Protein AF-A0A4Q3CB85-F1 (afdb_monomer)

pLDDT: mean 86.56, std 12.57, range [46.19, 97.06]

Radius of gyration: 19.12 Å; Cα contacts (8 Å, |Δi|>4): 251; chains: 1; bounding box: 53×29×47 Å

Sequence (117 aa):
VPSQPVKPTLIKVKDPYSAFSVLLEKYNEAVNQTQKQTGIEPMSFVHPSAKIGKDVYIAAFAYIAENVEIGDGAKIHSQCYIGQDSKLGTNCLIYAGVKVYHNTQIGNNVIIRHKLF

Nearest PDB structures (foldseek):
  4ihh-assembly2_E  TM=8.834E-01  e=3.898E-06  Escherichia coli K-12
  4ihf-assembly1_D  TM=8.692E-01  e=9.019E-06  Escherichia coli K-12
  3eh0-assembly1_C  TM=9.382E-01  e=4.081E-05  Escherichia coli K-12
  3t57-assembly1_A  TM=9.438E-01  e=1.056E-04  Arabidopsis thaliana
  3r0s-assembly1_A  TM=9.865E-01  e=1.383E-03  Campylobacter jejuni subsp. jejuni NCTC 11168 = ATCC 700819

Secondary structure (DSSP, 8-state):
--SS---------S-HHHHHHHHHHHHHHHHHHTT---EE-TT-EE-TT-EE-TT-EE-TT-EE-TT-EE-TT-EE-TT-EE-TT-EE-TT-EE-TT-EEPTT-EE-TT-EE-----

Structure (mmCIF, N/CA/C/O backbone):
data_AF-A0A4Q3CB85-F1
#
_entry.id   AF-A0A4Q3CB85-F1
#
loop_
_atom_site.group_PDB
_atom_site.id
_atom_site.type_symbol
_atom_site.label_atom_id
_atom_site.label_alt_id
_atom_site.label_comp_id
_atom_site.label_asym_id
_atom_site.label_entity_id
_atom_site.label_seq_id
_atom_site.pdbx_PDB_ins_code
_atom_site.Cartn_x
_atom_site.Cartn_y
_atom_site.Cartn_z
_atom_site.occupancy
_atom_site.B_iso_or_equiv
_atom_site.auth_seq_id
_atom_site.auth_comp_id
_atom_site.auth_asym_id
_atom_site.auth_atom_id
_atom_site.pdbx_PDB_model_num
ATOM 1 N N . VAL A 1 1 ? 25.811 11.718 -30.566 1.00 48.56 1 VAL A N 1
ATOM 2 C CA . VAL A 1 1 ? 26.711 10.597 -30.934 1.00 48.56 1 VAL A CA 1
ATOM 3 C C . VAL A 1 1 ? 27.999 10.777 -30.139 1.00 48.56 1 VAL A C 1
ATOM 5 O O . VAL A 1 1 ? 28.469 11.910 -30.119 1.00 48.56 1 VAL A O 1
ATOM 8 N N . PRO A 1 2 ? 28.507 9.772 -29.402 1.00 46.19 2 PRO A N 1
ATOM 9 C CA . PRO A 1 2 ? 29.668 9.959 -28.530 1.00 46.19 2 PRO A CA 1
ATOM 10 C C . PRO A 1 2 ? 30.929 10.254 -29.350 1.00 46.19 2 PRO A C 1
ATOM 12 O O . PRO A 1 2 ? 31.156 9.626 -30.380 1.00 46.19 2 PRO A O 1
ATOM 15 N N . SER A 1 3 ? 31.737 11.205 -28.888 1.00 63.12 3 SER A N 1
ATOM 16 C CA . SER A 1 3 ? 32.923 11.734 -29.576 1.00 63.12 3 SER A CA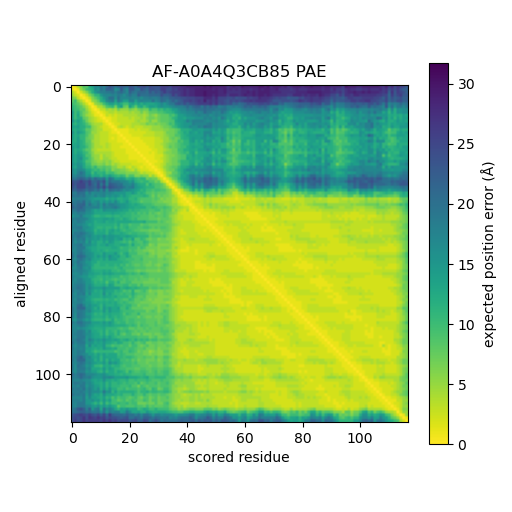 1
ATOM 17 C C . SER A 1 3 ? 34.250 11.072 -29.163 1.00 63.12 3 SER A C 1
ATOM 19 O O . SER A 1 3 ? 35.303 11.495 -29.632 1.00 63.12 3 SER A O 1
ATOM 21 N N . GLN A 1 4 ? 34.232 10.037 -28.312 1.00 73.25 4 GLN A N 1
ATOM 22 C CA . GLN A 1 4 ? 35.430 9.303 -27.875 1.00 73.25 4 GLN A CA 1
ATOM 23 C C . GLN A 1 4 ? 35.178 7.785 -27.760 1.00 73.25 4 GLN A C 1
ATOM 25 O O . GLN A 1 4 ? 34.049 7.378 -27.464 1.00 73.25 4 GLN A O 1
ATOM 30 N N . PRO A 1 5 ? 36.211 6.938 -27.962 1.00 62.56 5 PRO A N 1
ATOM 31 C CA . PRO A 1 5 ? 36.100 5.488 -27.839 1.00 62.56 5 PRO A CA 1
ATOM 32 C C . PRO A 1 5 ? 35.964 5.072 -26.369 1.00 62.56 5 PRO A C 1
ATOM 34 O O . PRO A 1 5 ? 36.913 5.108 -25.590 1.00 62.56 5 PRO A O 1
ATOM 37 N N . VAL A 1 6 ? 34.763 4.645 -25.994 1.00 71.94 6 VAL A N 1
ATOM 38 C CA . VAL A 1 6 ? 34.496 3.937 -24.735 1.00 71.94 6 VAL A CA 1
ATOM 39 C C . VAL A 1 6 ? 34.805 2.449 -24.907 1.00 71.94 6 VAL A C 1
ATOM 41 O O . VAL A 1 6 ? 34.604 1.899 -25.987 1.00 71.94 6 VAL A O 1
ATOM 44 N N . LYS A 1 7 ? 35.281 1.782 -23.847 1.00 78.06 7 LYS A N 1
ATOM 45 C CA . LYS A 1 7 ? 35.458 0.320 -23.785 1.00 78.06 7 LYS A CA 1
ATOM 46 C C . LYS A 1 7 ? 34.214 -0.291 -23.117 1.00 78.06 7 LYS A C 1
ATOM 48 O O . LYS A 1 7 ? 34.183 -0.358 -21.890 1.00 78.06 7 LYS A O 1
ATOM 53 N N . PRO A 1 8 ? 33.153 -0.654 -23.864 1.00 76.00 8 PRO A N 1
ATOM 54 C CA . PRO A 1 8 ? 31.909 -1.116 -23.261 1.00 76.00 8 PRO A CA 1
ATOM 55 C C . PRO A 1 8 ? 32.024 -2.558 -22.760 1.00 76.00 8 PRO A C 1
ATOM 57 O O . PRO A 1 8 ? 32.646 -3.410 -23.396 1.00 76.00 8 PRO A O 1
ATOM 60 N N . THR A 1 9 ? 31.345 -2.850 -21.654 1.00 81.88 9 THR A N 1
ATOM 61 C CA . THR A 1 9 ? 31.029 -4.224 -21.251 1.00 81.88 9 THR A CA 1
ATOM 62 C C . THR A 1 9 ? 29.846 -4.701 -22.091 1.00 81.88 9 THR A C 1
ATOM 64 O O . THR A 1 9 ? 28.732 -4.207 -21.932 1.00 81.88 9 THR A O 1
ATOM 67 N N . LEU A 1 10 ? 30.083 -5.632 -23.019 1.00 80.88 10 LEU A N 1
ATOM 68 C CA . LEU A 1 10 ? 29.045 -6.157 -23.907 1.00 80.88 10 LEU A CA 1
ATOM 69 C C . LEU A 1 10 ? 28.325 -7.342 -23.253 1.00 80.88 10 LEU A C 1
ATOM 71 O O . LEU A 1 10 ? 28.941 -8.370 -22.978 1.00 80.88 10 LEU A O 1
ATOM 75 N N . ILE A 1 11 ? 27.010 -7.225 -23.066 1.00 81.88 11 ILE A N 1
ATOM 76 C CA . ILE A 1 11 ? 26.159 -8.324 -22.598 1.00 81.88 11 ILE A CA 1
ATOM 77 C C . ILE A 1 11 ? 25.394 -8.874 -23.805 1.00 81.88 11 ILE A C 1
ATOM 79 O O . ILE A 1 11 ? 24.504 -8.216 -24.340 1.00 81.88 11 ILE A O 1
ATOM 83 N N . LYS A 1 12 ? 25.758 -10.077 -24.268 1.00 85.25 12 LYS A N 1
ATOM 84 C CA . LYS A 1 12 ? 25.108 -10.724 -25.417 1.00 85.25 12 LYS A CA 1
ATOM 85 C C . LYS A 1 12 ? 23.891 -11.521 -24.953 1.00 85.25 12 LYS A C 1
ATOM 87 O O . LYS A 1 12 ? 24.024 -12.487 -24.209 1.00 85.25 12 LYS A O 1
ATOM 92 N N . VAL A 1 13 ? 22.718 -11.138 -25.441 1.00 89.62 13 VAL A N 1
ATOM 93 C CA . VAL A 1 13 ? 21.427 -11.761 -25.120 1.00 89.62 13 VAL A CA 1
ATOM 94 C C . VAL A 1 13 ? 20.631 -12.026 -26.392 1.00 89.62 13 VAL A C 1
ATOM 96 O O . VAL A 1 13 ? 20.920 -11.451 -27.440 1.00 89.62 13 VAL A O 1
ATOM 99 N N . LYS A 1 14 ? 19.639 -12.918 -26.306 1.00 86.38 14 LYS A N 1
ATOM 100 C CA . LYS A 1 14 ? 18.762 -1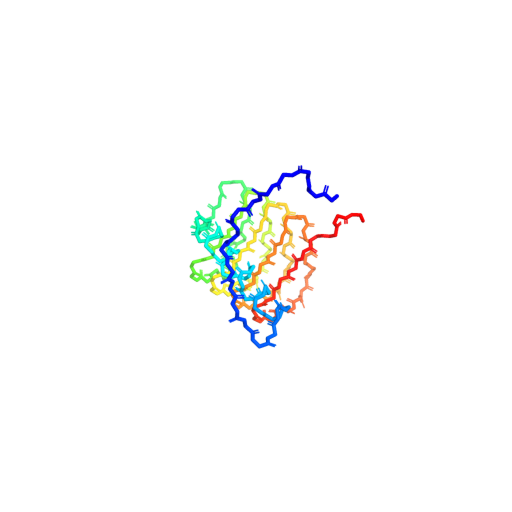3.247 -27.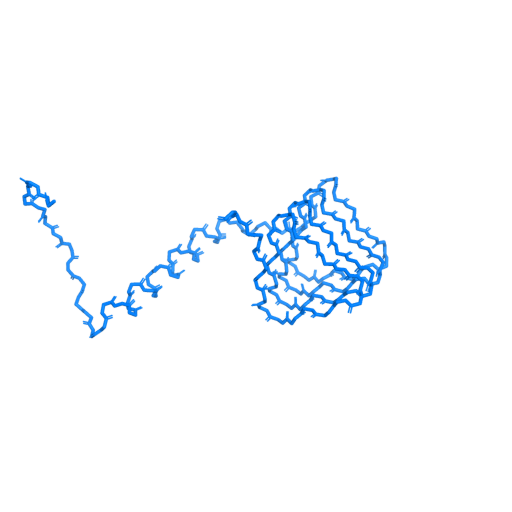440 1.00 86.38 14 LYS A CA 1
ATOM 101 C C . LYS A 1 14 ? 17.777 -12.119 -27.768 1.00 86.38 14 LYS A C 1
ATOM 103 O O . LYS A 1 14 ? 17.510 -11.895 -28.939 1.00 86.38 14 LYS A O 1
ATOM 108 N N . ASP A 1 15 ? 17.285 -11.412 -26.750 1.00 91.69 15 ASP A N 1
ATOM 109 C CA . ASP A 1 15 ? 16.396 -10.255 -26.885 1.00 91.69 15 ASP A CA 1
ATOM 110 C C . ASP A 1 15 ? 16.881 -9.103 -25.978 1.00 91.69 15 ASP A C 1
ATOM 112 O O . ASP A 1 15 ? 16.791 -9.211 -24.748 1.00 91.69 15 ASP A O 1
ATOM 116 N N . PRO A 1 16 ? 17.413 -8.012 -26.558 1.00 87.81 16 PRO A N 1
ATOM 117 C CA . PRO A 1 16 ? 17.902 -6.859 -25.808 1.00 87.81 16 PRO A CA 1
ATOM 118 C C . PRO A 1 16 ? 16.832 -6.139 -24.981 1.00 87.81 16 PRO A C 1
ATOM 120 O O . PRO A 1 16 ? 17.149 -5.663 -23.893 1.00 87.81 16 PRO A O 1
ATOM 123 N N . TYR A 1 17 ? 15.584 -6.058 -25.457 1.00 86.81 17 TYR A N 1
ATOM 124 C CA . TYR A 1 17 ? 14.526 -5.316 -24.761 1.00 86.81 17 TYR A CA 1
ATOM 125 C C . TYR A 1 17 ? 14.079 -6.045 -23.501 1.00 86.81 17 TYR A C 1
ATOM 127 O O . TYR A 1 17 ? 14.057 -5.452 -22.425 1.00 86.81 17 TYR A O 1
ATOM 135 N N . SER A 1 18 ? 13.805 -7.346 -23.611 1.00 88.25 18 SER A N 1
ATOM 136 C CA . SER A 1 18 ? 13.463 -8.171 -22.449 1.00 88.25 18 SER A CA 1
ATOM 137 C C . SER A 1 18 ? 14.588 -8.181 -21.414 1.00 88.25 18 SER A C 1
ATOM 139 O O . SER A 1 18 ? 14.336 -8.021 -20.221 1.00 88.25 18 SER A O 1
ATOM 141 N N . ALA A 1 19 ? 15.844 -8.308 -21.857 1.00 86.62 19 ALA A N 1
ATOM 142 C CA . ALA A 1 19 ? 16.991 -8.257 -20.953 1.00 86.62 19 ALA A CA 1
ATOM 143 C C . ALA A 1 19 ? 17.120 -6.898 -20.252 1.00 86.62 19 ALA A C 1
ATOM 145 O O . ALA A 1 19 ? 17.438 -6.852 -19.064 1.00 86.62 19 ALA A O 1
ATOM 146 N N . PHE A 1 20 ? 16.845 -5.802 -20.963 1.00 88.38 20 PHE A N 1
ATOM 147 C CA . PHE A 1 20 ? 16.829 -4.465 -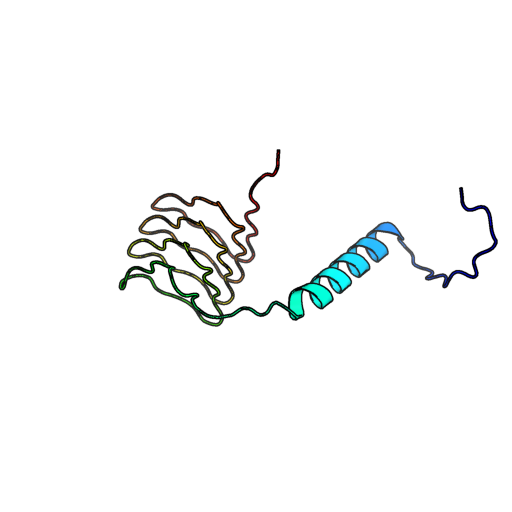20.381 1.00 88.38 20 PHE A CA 1
ATOM 148 C C . PHE A 1 20 ? 15.698 -4.291 -19.360 1.00 88.38 20 PHE A C 1
ATOM 150 O O . PHE A 1 20 ? 15.957 -3.779 -18.275 1.00 88.38 20 PHE A O 1
ATOM 157 N N . SER A 1 21 ? 14.481 -4.769 -19.646 1.00 88.00 21 SER A N 1
ATOM 158 C CA . SER A 1 21 ? 13.365 -4.730 -18.688 1.00 88.00 21 SER A CA 1
ATOM 159 C C . SER A 1 21 ? 13.680 -5.509 -17.413 1.00 88.00 21 SER A C 1
ATOM 161 O O . SER A 1 21 ? 13.502 -4.975 -16.323 1.00 88.00 21 SER A O 1
ATOM 163 N N . VAL A 1 22 ? 14.240 -6.718 -17.532 1.00 86.25 22 VAL A N 1
ATOM 164 C CA . VAL A 1 22 ? 14.661 -7.520 -16.369 1.00 86.25 22 VAL A CA 1
ATOM 165 C C . VAL A 1 22 ? 15.765 -6.815 -15.579 1.00 86.25 22 VAL A C 1
ATOM 167 O O . VAL A 1 22 ? 15.760 -6.830 -14.349 1.00 86.25 22 VAL A O 1
ATOM 170 N N . LEU A 1 23 ? 16.724 -6.187 -16.265 1.00 87.62 23 LEU A N 1
ATOM 171 C CA . LEU A 1 23 ? 17.777 -5.413 -15.610 1.00 87.62 23 LEU A CA 1
ATOM 172 C C . LEU A 1 23 ? 17.187 -4.227 -14.837 1.00 87.62 23 LEU A C 1
ATOM 174 O O . LEU A 1 23 ? 17.579 -3.981 -13.699 1.00 87.62 23 LEU A O 1
ATOM 178 N N . LEU A 1 24 ? 16.241 -3.511 -15.445 1.00 84.88 24 LEU A N 1
ATOM 179 C CA . LEU A 1 24 ? 15.583 -2.358 -14.842 1.00 84.88 24 LEU A CA 1
ATOM 180 C C . LEU A 1 24 ? 14.707 -2.767 -13.653 1.00 84.88 24 LEU A C 1
ATOM 182 O O . LEU A 1 24 ? 14.725 -2.089 -12.631 1.00 84.88 24 LEU A O 1
ATOM 186 N N . GLU A 1 25 ? 13.989 -3.887 -13.748 1.00 84.00 25 GLU A N 1
ATOM 187 C CA . GLU A 1 25 ? 13.249 -4.477 -12.627 1.00 84.00 25 GLU A CA 1
ATOM 188 C C . GLU A 1 25 ? 14.188 -4.821 -11.473 1.00 84.00 25 GLU A C 1
ATOM 190 O O . GLU A 1 25 ? 13.967 -4.356 -10.359 1.00 84.00 25 GLU A O 1
ATOM 195 N N . LYS A 1 26 ? 15.293 -5.528 -11.739 1.00 83.31 26 LYS A N 1
ATOM 196 C CA . LYS A 1 26 ? 16.295 -5.863 -10.714 1.00 83.31 26 LYS A CA 1
ATOM 197 C C . LYS A 1 26 ? 16.949 -4.633 -10.096 1.00 83.31 26 LYS A C 1
ATOM 199 O O . LYS A 1 26 ? 17.211 -4.610 -8.896 1.00 83.31 26 LYS A O 1
ATOM 204 N N . TYR A 1 27 ? 17.213 -3.608 -10.901 1.00 84.06 27 TYR A N 1
ATOM 205 C CA . TYR A 1 27 ? 17.716 -2.332 -10.409 1.00 84.06 27 TYR A CA 1
ATOM 206 C C . TYR A 1 27 ? 16.690 -1.656 -9.494 1.00 84.06 27 TYR A C 1
ATOM 208 O O . TYR A 1 27 ? 17.033 -1.249 -8.386 1.00 84.06 27 TYR A O 1
ATOM 216 N N . ASN A 1 28 ? 15.424 -1.596 -9.912 1.00 78.56 28 ASN A N 1
ATOM 217 C CA . ASN A 1 28 ? 14.343 -1.036 -9.107 1.00 78.56 28 ASN A CA 1
ATOM 218 C C . ASN A 1 28 ? 14.135 -1.828 -7.810 1.00 78.56 28 ASN A C 1
ATOM 220 O O . ASN A 1 28 ? 13.948 -1.222 -6.761 1.00 78.56 28 ASN A O 1
ATOM 224 N N . GLU A 1 29 ? 14.202 -3.159 -7.844 1.00 75.19 29 GLU A N 1
ATOM 225 C CA . GLU A 1 29 ? 14.169 -4.005 -6.647 1.00 75.19 29 GLU A CA 1
ATOM 226 C C . GLU A 1 29 ? 15.317 -3.664 -5.691 1.00 75.19 29 GLU A C 1
ATOM 228 O O . GLU A 1 29 ? 15.077 -3.470 -4.501 1.00 75.19 29 GLU A O 1
ATOM 233 N N . ALA A 1 30 ? 16.544 -3.535 -6.204 1.00 72.94 30 ALA A N 1
ATOM 234 C CA . ALA A 1 30 ? 17.722 -3.215 -5.400 1.00 72.94 30 ALA A CA 1
ATOM 235 C C . ALA A 1 30 ? 17.647 -1.809 -4.782 1.00 72.94 30 ALA A C 1
ATOM 237 O O . ALA A 1 30 ? 17.951 -1.635 -3.603 1.00 72.94 30 ALA A O 1
ATOM 238 N N . VAL A 1 31 ? 17.194 -0.809 -5.544 1.00 69.56 31 VAL A N 1
ATOM 239 C CA . VAL A 1 31 ? 17.014 0.564 -5.045 1.00 69.56 31 VAL A CA 1
ATOM 240 C C . VAL A 1 31 ? 15.888 0.626 -4.006 1.00 69.56 31 VAL A C 1
ATOM 242 O O . VAL A 1 31 ? 16.067 1.211 -2.934 1.00 69.56 31 VAL A O 1
ATOM 245 N N . ASN A 1 32 ? 14.752 -0.029 -4.270 1.00 63.47 32 ASN A N 1
ATOM 246 C CA . ASN A 1 32 ? 13.571 0.002 -3.401 1.00 63.47 32 ASN A CA 1
ATOM 247 C C . ASN A 1 32 ? 13.681 -0.916 -2.170 1.00 63.47 32 ASN A C 1
ATOM 249 O O . ASN A 1 32 ? 12.954 -0.710 -1.197 1.00 63.47 32 ASN A O 1
ATOM 253 N N . GLN A 1 33 ? 14.591 -1.900 -2.156 1.00 52.97 33 GLN A N 1
ATOM 254 C CA . GLN A 1 33 ? 14.885 -2.715 -0.966 1.00 52.97 33 GLN A CA 1
ATOM 255 C C . GLN A 1 33 ? 15.406 -1.873 0.205 1.00 52.97 33 GLN A C 1
ATOM 257 O O . GLN A 1 33 ? 15.118 -2.191 1.359 1.00 52.97 33 GLN A O 1
ATOM 262 N N . THR A 1 34 ? 16.080 -0.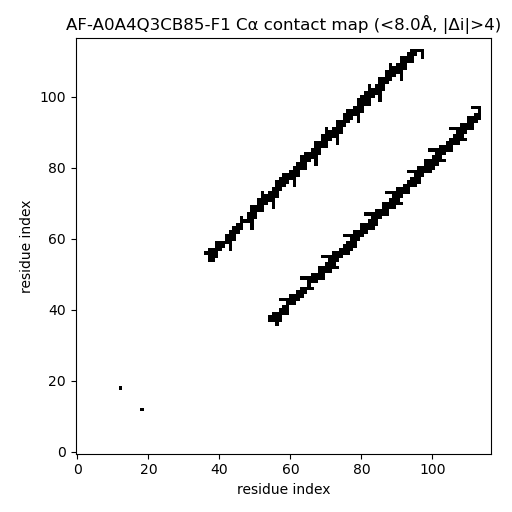758 -0.080 1.00 47.88 34 THR A N 1
ATOM 263 C CA . THR A 1 34 ? 16.524 0.223 0.924 1.00 47.88 34 THR A CA 1
ATOM 264 C C . THR A 1 34 ? 15.356 0.969 1.590 1.00 47.88 34 THR A C 1
ATOM 266 O O . THR A 1 34 ? 15.523 1.547 2.659 1.00 47.88 34 THR A O 1
ATOM 269 N N . GLN A 1 35 ? 14.156 0.924 0.995 1.00 53.62 35 GLN A N 1
ATOM 270 C CA . GLN A 1 35 ? 12.912 1.516 1.499 1.00 53.62 35 GLN A CA 1
ATOM 271 C C . GLN A 1 35 ? 11.912 0.436 1.949 1.00 53.62 35 GLN A C 1
ATOM 273 O O . GLN A 1 35 ? 10.708 0.491 1.656 1.00 53.62 35 GLN A O 1
ATOM 278 N N . LYS A 1 36 ? 12.378 -0.563 2.709 1.00 58.38 36 LYS A N 1
ATOM 279 C CA . LYS A 1 36 ? 11.490 -1.319 3.608 1.00 58.38 36 LYS A CA 1
ATOM 280 C C . LYS A 1 36 ? 11.097 -0.428 4.787 1.00 58.38 36 LYS A C 1
ATOM 282 O O . LYS A 1 36 ? 11.447 -0.679 5.931 1.00 58.38 36 LYS A O 1
ATOM 287 N N . GLN A 1 37 ? 10.400 0.658 4.477 1.00 66.25 37 GLN A N 1
ATOM 288 C CA . GLN A 1 37 ? 9.655 1.391 5.478 1.00 66.25 37 GLN A CA 1
ATOM 289 C C . GLN A 1 37 ? 8.488 0.487 5.861 1.00 66.25 37 GLN A C 1
ATOM 291 O O . GLN A 1 37 ? 7.755 0.020 4.991 1.00 66.25 37 GLN A O 1
ATOM 296 N N . THR A 1 38 ? 8.394 0.172 7.143 1.00 77.06 38 THR A N 1
ATOM 297 C CA . THR A 1 38 ? 7.305 -0.584 7.759 1.00 77.06 38 THR A CA 1
ATOM 298 C C . THR A 1 38 ? 6.870 0.184 8.991 1.00 77.06 38 THR A C 1
ATOM 300 O O . THR A 1 38 ? 7.699 0.821 9.644 1.00 77.06 38 THR A O 1
ATOM 303 N N . GLY A 1 39 ? 5.593 0.092 9.334 1.00 86.69 39 GLY A N 1
ATOM 304 C CA . GLY A 1 39 ? 5.021 0.778 10.481 1.00 86.69 39 GLY A CA 1
ATOM 305 C C . GLY A 1 39 ? 4.200 2.001 10.098 1.00 86.69 39 GLY A C 1
ATOM 306 O O . GLY A 1 39 ? 3.965 2.302 8.928 1.00 86.69 39 GLY A O 1
ATOM 307 N N . ILE A 1 40 ? 3.721 2.677 11.133 1.00 91.38 40 ILE A N 1
ATOM 308 C CA . ILE A 1 40 ? 2.771 3.777 11.031 1.00 91.38 40 ILE A CA 1
ATOM 309 C C . ILE A 1 40 ? 3.501 5.047 11.453 1.00 91.38 40 ILE A C 1
ATOM 311 O O . ILE A 1 40 ? 3.977 5.148 12.584 1.00 91.38 40 ILE A O 1
ATOM 315 N N . GLU A 1 41 ? 3.628 6.001 10.537 1.00 91.38 41 GLU A N 1
ATOM 316 C CA . GLU A 1 41 ? 4.271 7.277 10.824 1.00 91.38 41 GLU A CA 1
ATOM 317 C C . GLU A 1 41 ? 3.393 8.165 11.723 1.00 91.38 41 GLU A C 1
ATOM 319 O O . GLU A 1 41 ? 2.156 8.109 11.648 1.00 91.38 41 GLU A O 1
ATOM 324 N N . PRO A 1 42 ? 4.014 9.035 12.544 1.00 88.06 42 PRO A N 1
ATOM 325 C CA . PRO A 1 42 ? 3.296 10.054 13.300 1.00 88.06 42 PRO A CA 1
ATOM 326 C C . PRO A 1 42 ? 2.425 10.933 12.389 1.00 88.06 42 PRO A C 1
ATOM 328 O O . PRO A 1 42 ? 2.761 11.166 11.231 1.00 88.06 42 PRO A O 1
ATOM 331 N N . MET A 1 43 ? 1.321 11.463 12.924 1.00 92.12 43 MET A N 1
ATOM 332 C CA . MET A 1 43 ? 0.336 12.294 12.198 1.00 92.12 43 MET A CA 1
ATOM 333 C C . MET A 1 43 ? -0.501 11.567 11.134 1.00 92.12 43 MET A C 1
ATOM 335 O O . MET A 1 43 ? -1.286 12.207 10.434 1.00 92.12 43 MET A O 1
ATOM 339 N N . SER A 1 44 ? -0.374 10.249 10.996 1.00 93.94 44 SER A N 1
ATOM 340 C CA . SER A 1 44 ? -1.408 9.457 10.331 1.00 93.94 44 SER A CA 1
ATOM 341 C C . SER A 1 44 ? -2.628 9.303 11.248 1.00 93.94 44 SER A C 1
ATOM 343 O O . SER A 1 44 ? -2.516 9.323 12.477 1.00 93.94 44 SER A O 1
ATOM 345 N N . PHE A 1 45 ? -3.807 9.169 10.647 1.00 95.38 45 PHE A N 1
ATOM 346 C CA . PHE A 1 45 ? -5.029 8.818 11.360 1.00 95.38 45 PHE A CA 1
ATOM 347 C C . PHE A 1 45 ? -5.450 7.415 10.944 1.00 95.38 45 PHE A C 1
ATOM 349 O O . PHE A 1 45 ? -5.708 7.167 9.767 1.00 95.38 45 PHE A O 1
ATOM 356 N N . VAL A 1 46 ? -5.533 6.507 11.914 1.00 95.62 46 VAL A N 1
ATOM 357 C CA . VAL A 1 46 ? -6.019 5.144 11.705 1.00 95.62 46 VAL A CA 1
ATOM 358 C C . VAL A 1 46 ? -7.185 4.899 12.643 1.00 95.62 46 VAL A C 1
ATOM 360 O O . VAL A 1 46 ? -7.024 4.975 13.862 1.00 95.62 46 VAL A O 1
ATOM 363 N N . HIS A 1 47 ? -8.363 4.627 12.082 1.00 96.75 47 HIS A N 1
ATOM 364 C CA . HIS A 1 47 ? -9.532 4.321 12.894 1.00 96.75 47 HIS A CA 1
ATOM 365 C C . HIS A 1 47 ? -9.317 3.023 13.702 1.00 96.75 47 HIS A C 1
ATOM 367 O O . HIS A 1 47 ? -8.824 2.046 13.136 1.00 96.75 47 HIS A O 1
ATOM 373 N N . PRO A 1 48 ? -9.729 2.945 14.984 1.00 94.62 48 PRO A N 1
ATOM 374 C CA . PRO A 1 48 ? -9.525 1.750 15.812 1.00 94.62 48 PRO A CA 1
ATOM 375 C C . PRO A 1 48 ? -10.174 0.465 15.279 1.00 94.62 48 PRO A C 1
ATOM 377 O O . PRO A 1 48 ? -9.743 -0.627 15.636 1.00 94.62 48 PRO A O 1
ATOM 380 N N . SER A 1 49 ? -11.213 0.575 14.442 1.00 96.12 49 SER A N 1
ATOM 381 C CA . SER A 1 49 ? -11.848 -0.591 13.806 1.00 96.12 49 SER A CA 1
ATOM 382 C C . SER A 1 49 ? -11.143 -1.077 12.535 1.00 96.12 49 SER A C 1
ATOM 384 O O . SER A 1 49 ? -11.516 -2.122 11.998 1.00 96.12 49 SER A O 1
ATOM 386 N N . ALA A 1 50 ? -10.145 -0.343 12.034 1.00 95.50 50 ALA A N 1
ATOM 387 C CA . ALA A 1 50 ? -9.378 -0.760 10.869 1.00 95.50 50 ALA A CA 1
ATOM 388 C C . ALA A 1 50 ? -8.501 -1.976 11.206 1.00 95.50 50 ALA A C 1
ATOM 390 O O . ALA A 1 50 ? -7.866 -2.047 12.260 1.00 95.50 50 ALA A O 1
ATOM 391 N N . LYS A 1 51 ? -8.440 -2.938 10.285 1.00 96.06 51 LYS A N 1
ATOM 392 C CA . LYS A 1 51 ? -7.603 -4.134 10.400 1.00 96.06 51 LYS A CA 1
ATOM 393 C C . LYS A 1 51 ? -6.352 -3.942 9.560 1.00 96.06 51 LYS A C 1
ATOM 395 O O . LYS A 1 51 ? -6.438 -3.844 8.338 1.00 96.06 51 LYS A O 1
ATOM 400 N N . ILE A 1 52 ? -5.200 -3.908 10.219 1.00 94.88 52 ILE A N 1
ATOM 401 C CA . ILE A 1 52 ? -3.900 -3.718 9.577 1.00 94.88 52 ILE A CA 1
ATOM 402 C C . ILE A 1 52 ? -3.149 -5.050 9.553 1.00 94.88 52 ILE A C 1
ATOM 404 O O . ILE A 1 52 ? -2.989 -5.692 10.591 1.00 94.88 52 ILE A O 1
ATOM 408 N N . GLY A 1 53 ? -2.710 -5.463 8.366 1.00 93.25 53 GLY A N 1
ATOM 409 C CA . GLY A 1 53 ? -1.872 -6.639 8.159 1.00 93.25 53 GLY A CA 1
ATOM 410 C C . GLY A 1 53 ? -0.433 -6.470 8.660 1.00 93.25 53 GLY A C 1
ATOM 411 O O . GLY A 1 53 ? -0.058 -5.476 9.286 1.00 93.25 53 GLY A O 1
ATOM 412 N N . LYS A 1 54 ? 0.402 -7.464 8.366 1.00 92.25 54 LYS A N 1
ATOM 413 C CA . LYS A 1 54 ? 1.831 -7.489 8.708 1.00 92.25 54 LYS A CA 1
ATOM 414 C C . LYS A 1 54 ? 2.656 -6.678 7.716 1.00 92.25 54 LYS A C 1
ATOM 416 O O . LYS A 1 54 ? 2.319 -6.607 6.538 1.00 92.25 54 LYS A O 1
ATOM 421 N N . ASP A 1 55 ? 3.753 -6.091 8.193 1.00 91.12 55 ASP A N 1
ATOM 422 C CA . ASP A 1 55 ? 4.708 -5.329 7.373 1.00 91.12 55 ASP A CA 1
ATOM 423 C C . ASP A 1 55 ? 4.063 -4.205 6.537 1.00 91.12 55 ASP A C 1
ATOM 425 O O . ASP A 1 55 ? 4.564 -3.827 5.478 1.00 91.12 55 ASP A O 1
ATOM 429 N N . VAL A 1 56 ? 2.939 -3.664 7.017 1.00 92.69 56 VAL A N 1
ATOM 430 C CA . VAL A 1 56 ? 2.245 -2.539 6.386 1.00 92.69 56 VAL A CA 1
ATOM 431 C C . VAL A 1 56 ? 2.987 -1.244 6.693 1.00 92.69 56 VAL A C 1
ATOM 433 O O . VAL A 1 56 ? 3.482 -1.041 7.805 1.00 92.69 56 VAL A O 1
ATOM 436 N N . TYR A 1 57 ? 3.037 -0.350 5.713 1.00 93.31 57 TYR A N 1
ATOM 437 C CA . TYR A 1 57 ? 3.550 1.003 5.874 1.00 93.31 57 TYR A CA 1
ATOM 438 C C . TYR A 1 57 ? 2.446 2.028 5.664 1.00 93.31 57 TYR A C 1
ATOM 440 O O . TYR A 1 57 ? 1.776 2.014 4.632 1.00 93.31 57 TYR A O 1
ATOM 448 N N . ILE A 1 58 ? 2.276 2.923 6.633 1.00 94.38 58 ILE A N 1
ATOM 449 C CA . ILE A 1 58 ? 1.327 4.035 6.576 1.00 94.38 58 ILE A CA 1
ATOM 450 C C . ILE A 1 58 ? 2.111 5.314 6.841 1.00 94.38 58 ILE A C 1
ATOM 452 O O . ILE A 1 58 ? 2.587 5.534 7.952 1.00 94.38 58 ILE A O 1
ATOM 456 N N . ALA A 1 59 ? 2.260 6.148 5.820 1.00 93.00 59 ALA A N 1
ATOM 457 C CA . ALA A 1 59 ? 3.000 7.396 5.923 1.00 93.00 59 ALA A CA 1
ATOM 458 C C . ALA A 1 59 ? 2.182 8.516 6.595 1.00 93.00 59 ALA A C 1
ATOM 460 O O . ALA A 1 59 ? 0.955 8.436 6.731 1.00 93.00 59 ALA A O 1
ATOM 461 N N . ALA A 1 60 ? 2.865 9.595 6.983 1.00 92.50 60 ALA A N 1
ATOM 462 C CA . ALA A 1 60 ? 2.256 10.734 7.661 1.00 92.50 60 ALA A CA 1
ATOM 463 C C . ALA A 1 60 ? 1.104 11.345 6.845 1.00 92.50 60 ALA A C 1
ATOM 465 O O . ALA A 1 60 ? 1.151 11.412 5.611 1.00 92.50 60 ALA A O 1
ATOM 466 N N . PHE A 1 61 ? 0.069 11.819 7.542 1.00 94.38 61 PHE A N 1
ATOM 467 C CA . PHE A 1 61 ? -1.141 12.409 6.954 1.00 94.38 61 PHE A CA 1
ATOM 468 C C . PHE A 1 61 ? -1.981 11.461 6.086 1.00 94.38 61 PHE A C 1
ATOM 470 O O . PHE A 1 61 ? -2.877 11.919 5.377 1.00 94.38 61 PHE A O 1
ATOM 477 N N . ALA A 1 62 ? -1.714 10.154 6.109 1.00 95.81 62 ALA A N 1
ATOM 478 C CA . ALA A 1 62 ? -2.664 9.179 5.593 1.00 95.81 62 ALA A CA 1
ATOM 479 C C . ALA A 1 62 ? -3.872 9.077 6.539 1.00 95.81 62 ALA A C 1
ATOM 481 O O . ALA A 1 62 ? -3.718 9.096 7.763 1.00 95.81 62 ALA A O 1
ATOM 482 N N . TYR A 1 63 ? -5.067 8.965 5.965 1.00 96.19 63 TYR A N 1
ATOM 483 C CA . TYR A 1 63 ? -6.323 8.814 6.692 1.00 96.19 63 TYR A CA 1
ATOM 484 C C . TYR A 1 63 ? -6.952 7.462 6.358 1.00 96.19 63 TYR A C 1
ATOM 486 O O . TYR A 1 63 ? -7.343 7.223 5.214 1.00 96.19 63 TYR A O 1
ATOM 494 N N . ILE A 1 64 ? -7.059 6.592 7.359 1.00 96.44 64 ILE A N 1
ATOM 495 C CA . ILE A 1 64 ? -7.693 5.278 7.259 1.00 96.44 64 ILE A CA 1
ATOM 496 C C . ILE A 1 64 ? -9.020 5.325 8.018 1.00 96.44 64 ILE A C 1
ATOM 498 O O . ILE A 1 64 ? -9.036 5.478 9.242 1.00 96.44 64 ILE A O 1
ATOM 502 N N . ALA A 1 65 ? -10.122 5.218 7.277 1.00 96.50 65 ALA A N 1
ATOM 503 C CA . ALA A 1 65 ? -11.475 5.243 7.818 1.00 96.50 65 ALA A CA 1
ATOM 504 C C . ALA A 1 65 ? -11.861 3.931 8.530 1.00 96.50 65 ALA A C 1
ATOM 506 O O . ALA A 1 65 ? -11.069 2.999 8.679 1.00 96.50 65 ALA A O 1
ATOM 507 N N . GLU A 1 66 ? -13.107 3.874 8.990 1.00 96.50 66 GLU A N 1
ATOM 508 C CA . GLU A 1 66 ? -13.652 2.752 9.751 1.00 96.50 66 GLU A CA 1
ATOM 509 C C . GLU A 1 66 ? -13.785 1.482 8.897 1.00 96.50 66 GLU A C 1
ATOM 511 O O . GLU A 1 66 ? -14.058 1.539 7.696 1.00 96.50 66 GLU A O 1
ATOM 516 N N . ASN A 1 67 ? -13.602 0.321 9.533 1.00 95.81 67 ASN A N 1
ATOM 517 C CA . ASN A 1 67 ? -13.763 -1.015 8.944 1.00 95.81 67 ASN A CA 1
ATOM 518 C C . ASN A 1 67 ? -12.906 -1.270 7.695 1.00 95.81 67 ASN A C 1
ATOM 520 O O . ASN A 1 67 ? -13.202 -2.165 6.903 1.00 95.81 67 ASN A O 1
ATOM 524 N N . VAL A 1 68 ? -11.836 -0.498 7.515 1.00 97.06 68 VAL A N 1
ATOM 525 C CA . VAL A 1 68 ? -10.890 -0.719 6.428 1.00 97.06 68 VAL A CA 1
ATOM 526 C C . VAL A 1 68 ? -10.053 -1.959 6.729 1.00 97.06 68 VAL A C 1
ATOM 528 O O . VAL A 1 68 ? -9.535 -2.116 7.834 1.00 97.06 68 VAL A O 1
ATOM 531 N N . GLU A 1 69 ? -9.886 -2.829 5.737 1.00 96.56 69 GLU A N 1
ATOM 532 C CA . GLU A 1 69 ? -9.007 -3.999 5.819 1.00 96.56 69 GLU A CA 1
ATOM 533 C C . GLU A 1 69 ? -7.787 -3.772 4.924 1.00 96.56 69 GLU A C 1
ATOM 535 O O . GLU A 1 69 ? -7.932 -3.593 3.717 1.00 96.56 69 GLU A O 1
ATOM 540 N N . ILE A 1 70 ? -6.585 -3.764 5.503 1.00 95.62 70 ILE A N 1
ATOM 541 C CA . ILE A 1 70 ? -5.322 -3.591 4.777 1.00 95.62 70 ILE A CA 1
ATOM 542 C C . ILE A 1 70 ? -4.532 -4.894 4.846 1.00 95.62 70 ILE A C 1
ATOM 544 O O . ILE A 1 70 ? -4.156 -5.339 5.929 1.00 95.62 70 ILE A O 1
ATOM 548 N N . GLY A 1 71 ? -4.275 -5.496 3.686 1.00 95.06 71 GLY A N 1
ATOM 549 C CA . GLY A 1 71 ? -3.501 -6.724 3.553 1.00 95.06 71 GLY A CA 1
ATOM 550 C C . GLY A 1 71 ? -2.007 -6.550 3.835 1.00 95.06 71 GLY A C 1
ATOM 551 O O . GLY A 1 71 ? -1.464 -5.445 3.831 1.00 95.06 71 GLY A O 1
ATOM 552 N N . ASP A 1 72 ? -1.337 -7.678 4.057 1.00 94.06 72 ASP A N 1
ATOM 553 C CA . ASP A 1 72 ? 0.090 -7.738 4.378 1.00 94.06 72 ASP A CA 1
ATOM 554 C C . ASP A 1 72 ? 0.966 -7.087 3.294 1.00 94.06 72 ASP A C 1
ATOM 556 O O . ASP A 1 72 ? 0.703 -7.215 2.092 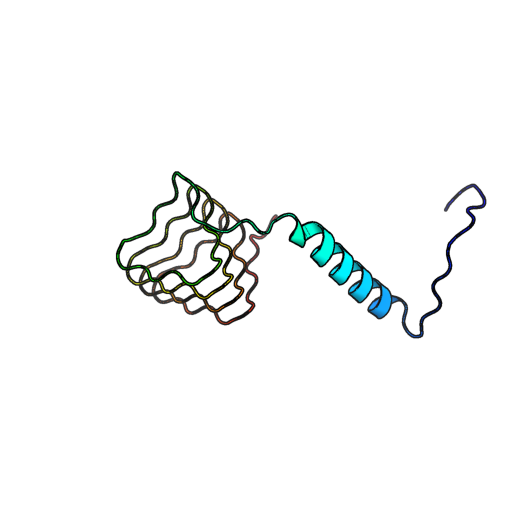1.00 94.06 72 ASP A O 1
ATOM 560 N N . GLY A 1 73 ? 2.024 -6.395 3.720 1.00 89.69 73 GLY A N 1
ATOM 561 C CA . GLY A 1 73 ? 2.999 -5.747 2.839 1.00 89.69 73 GLY A CA 1
ATOM 562 C C . GLY A 1 73 ? 2.462 -4.537 2.068 1.00 89.69 73 GLY A C 1
ATOM 563 O O . GLY A 1 73 ? 3.148 -4.027 1.179 1.00 89.69 73 GLY A O 1
ATOM 564 N N . ALA A 1 74 ? 1.244 -4.073 2.368 1.00 93.06 74 ALA A N 1
ATOM 565 C CA . ALA A 1 74 ? 0.688 -2.884 1.741 1.00 93.06 74 ALA A CA 1
ATOM 566 C C . ALA A 1 74 ? 1.444 -1.616 2.169 1.00 93.06 74 ALA A C 1
ATOM 568 O O . ALA A 1 74 ? 1.819 -1.442 3.328 1.00 93.06 74 A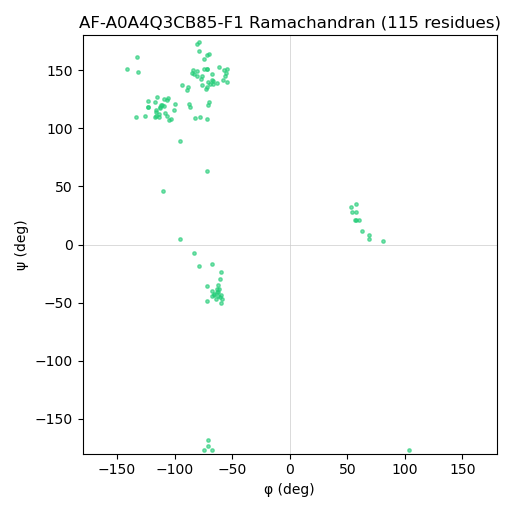LA A O 1
ATOM 569 N N . LYS A 1 75 ? 1.642 -0.698 1.226 1.00 92.25 75 LYS A N 1
ATOM 570 C CA . LYS A 1 75 ? 2.326 0.578 1.430 1.00 92.25 75 LYS A CA 1
ATOM 571 C C . LYS A 1 75 ? 1.408 1.721 1.029 1.00 92.25 75 LYS A C 1
ATOM 573 O O . LYS A 1 75 ? 1.011 1.828 -0.131 1.00 92.25 75 LYS A O 1
ATOM 578 N N . ILE A 1 76 ? 1.094 2.577 1.990 1.00 93.56 76 ILE A N 1
ATOM 579 C CA . ILE A 1 76 ? 0.224 3.737 1.841 1.00 93.56 76 ILE A CA 1
ATOM 580 C C . ILE A 1 76 ? 1.069 4.983 2.087 1.00 93.56 76 ILE A C 1
ATOM 582 O O . ILE A 1 76 ? 1.514 5.236 3.205 1.00 93.56 76 ILE A O 1
ATOM 586 N N . HIS A 1 77 ? 1.309 5.753 1.029 1.00 92.69 77 HIS A N 1
ATOM 587 C CA . HIS A 1 77 ? 2.085 6.986 1.108 1.00 92.69 77 HIS A CA 1
ATOM 588 C C . HIS A 1 77 ? 1.270 8.163 1.667 1.00 92.69 77 HIS A C 1
ATOM 590 O O . HIS A 1 77 ? 0.069 8.071 1.923 1.00 92.69 77 HIS A O 1
ATOM 596 N N . SER A 1 78 ? 1.949 9.290 1.884 1.00 92.25 78 SER A N 1
ATOM 597 C CA . SER A 1 78 ? 1.387 10.446 2.576 1.00 92.25 78 SER A CA 1
ATOM 598 C C . SER A 1 78 ? 0.176 11.029 1.855 1.00 92.25 78 SER A C 1
ATOM 600 O O . SER A 1 78 ? 0.066 10.953 0.630 1.00 92.25 78 SER A O 1
ATOM 602 N N . GLN A 1 79 ? -0.718 11.660 2.619 1.00 92.25 79 GLN A N 1
ATOM 603 C CA . GLN A 1 79 ? -1.915 12.335 2.093 1.00 92.25 79 GLN A CA 1
ATOM 604 C C . GLN A 1 79 ? -2.873 11.406 1.325 1.00 92.25 79 GLN A C 1
ATOM 606 O O . GLN A 1 79 ? -3.671 11.868 0.507 1.00 92.25 79 GLN A O 1
ATOM 611 N N . CYS A 1 80 ? -2.797 10.094 1.561 1.00 95.00 80 CYS A N 1
ATOM 612 C CA . CYS A 1 80 ? -3.783 9.157 1.040 1.00 95.00 80 CYS A CA 1
ATOM 613 C C . CYS A 1 80 ? -5.042 9.157 1.906 1.00 95.00 80 CYS A C 1
ATOM 615 O O . CYS A 1 80 ? -4.968 9.268 3.129 1.00 95.00 80 CYS A O 1
ATOM 617 N N . TYR A 1 81 ? -6.195 8.973 1.272 1.00 95.50 81 TYR A N 1
ATOM 618 C CA . TYR A 1 81 ? -7.471 8.772 1.956 1.00 95.50 81 TYR A CA 1
ATOM 619 C C . TYR A 1 81 ? -8.013 7.391 1.607 1.00 95.50 81 TYR A C 1
ATOM 621 O O . TYR A 1 81 ? -8.199 7.105 0.425 1.00 95.50 81 TYR A O 1
ATOM 629 N N . ILE A 1 82 ? -8.267 6.553 2.611 1.00 96.00 82 ILE A N 1
ATOM 630 C CA . ILE A 1 82 ? -8.905 5.246 2.449 1.00 96.00 82 ILE A CA 1
ATOM 631 C C . ILE A 1 82 ? -10.273 5.289 3.124 1.00 96.00 82 ILE A C 1
ATOM 633 O O . ILE A 1 82 ? -10.365 5.371 4.348 1.00 96.00 82 ILE A O 1
ATOM 637 N N . GLY A 1 83 ? -11.325 5.276 2.306 1.00 95.31 83 GLY A N 1
ATOM 638 C CA . GLY A 1 83 ? -12.714 5.387 2.736 1.00 95.31 83 GLY A CA 1
ATOM 63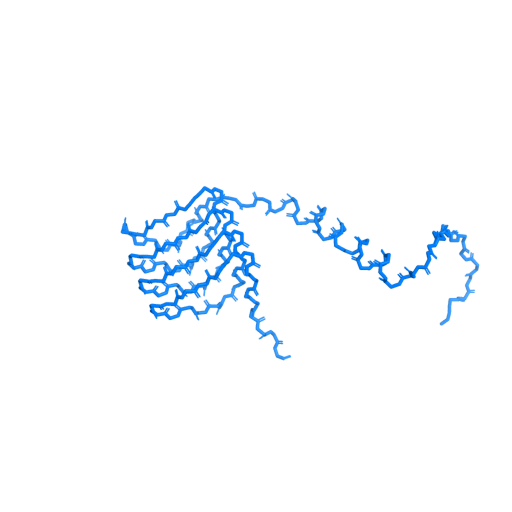9 C C . GLY A 1 83 ? -13.242 4.140 3.442 1.00 95.31 83 GLY A C 1
ATOM 640 O O . GLY A 1 83 ? -12.674 3.054 3.335 1.00 95.31 83 GLY A O 1
ATOM 641 N N . GLN A 1 84 ? -14.357 4.313 4.148 1.00 96.12 84 GLN A N 1
ATOM 642 C CA . GLN A 1 84 ? -14.973 3.294 5.000 1.00 96.12 84 GLN A CA 1
ATOM 643 C C . GLN A 1 84 ? -15.277 1.987 4.251 1.00 96.12 84 GLN A C 1
ATOM 645 O O . GLN A 1 84 ? -15.580 2.016 3.057 1.00 96.12 84 GLN A O 1
ATOM 650 N N . ASP A 1 85 ? -15.193 0.851 4.948 1.00 96.00 85 ASP A N 1
ATOM 651 C CA . ASP A 1 85 ? -15.518 -0.488 4.421 1.00 96.00 85 ASP A CA 1
ATOM 652 C C . ASP A 1 85 ? -14.702 -0.875 3.167 1.00 96.00 85 ASP A C 1
ATOM 654 O O . ASP A 1 85 ? -15.089 -1.749 2.383 1.00 96.00 85 ASP A O 1
ATOM 658 N N . SER A 1 86 ? -13.556 -0.218 2.958 1.00 96.56 86 SER A N 1
ATOM 659 C CA . SER A 1 86 ? -12.649 -0.530 1.855 1.00 96.56 86 SER A CA 1
ATOM 660 C C . SER A 1 86 ? -11.706 -1.669 2.212 1.00 96.56 86 SER A C 1
ATOM 662 O O . SER A 1 86 ? -11.265 -1.812 3.352 1.00 96.56 86 SER A O 1
ATOM 664 N N . LYS A 1 87 ? -11.346 -2.465 1.208 1.00 96.19 87 LYS A N 1
ATOM 665 C CA . LYS A 1 87 ? -10.432 -3.599 1.356 1.00 96.19 87 LYS A CA 1
ATOM 666 C C . LYS A 1 87 ? -9.260 -3.440 0.411 1.00 96.19 87 LYS A C 1
ATOM 668 O O . LYS A 1 87 ? -9.457 -3.316 -0.795 1.00 96.19 87 LYS A O 1
ATOM 673 N N . LEU A 1 88 ? -8.053 -3.450 0.954 1.00 95.50 88 LEU A N 1
ATOM 674 C CA . LEU A 1 88 ? -6.802 -3.482 0.213 1.00 95.50 88 LEU A CA 1
ATOM 675 C C . LEU A 1 88 ? -6.201 -4.878 0.347 1.00 95.50 88 LEU A C 1
ATOM 677 O O . LEU A 1 88 ? -5.980 -5.357 1.457 1.00 95.50 88 LEU A O 1
ATOM 681 N N . GLY A 1 89 ? -5.929 -5.522 -0.785 1.00 94.19 89 GLY A N 1
ATOM 682 C CA . GLY A 1 89 ? -5.235 -6.802 -0.837 1.00 94.19 89 GLY A CA 1
ATOM 683 C C . GLY A 1 89 ? -3.769 -6.716 -0.406 1.00 94.19 89 GLY A C 1
ATOM 684 O O . GLY A 1 89 ? -3.256 -5.666 -0.010 1.00 94.19 89 GLY A O 1
ATOM 685 N N . THR A 1 90 ? -3.066 -7.841 -0.501 1.00 93.94 90 THR A N 1
ATOM 686 C CA . THR A 1 90 ? -1.644 -7.934 -0.142 1.00 93.94 90 THR A CA 1
ATOM 687 C C . THR A 1 90 ? -0.753 -7.221 -1.159 1.00 93.94 90 THR A C 1
ATOM 689 O O . THR A 1 90 ? -1.089 -7.141 -2.344 1.00 93.94 90 THR A O 1
ATOM 692 N N . ASN A 1 91 ? 0.398 -6.708 -0.709 1.00 90.25 91 ASN A N 1
ATOM 693 C CA . ASN A 1 91 ? 1.394 -6.030 -1.552 1.00 90.25 91 ASN A CA 1
ATOM 694 C C . ASN A 1 91 ? 0.828 -4.873 -2.405 1.00 90.25 91 ASN A C 1
ATOM 696 O O . ASN A 1 91 ? 1.292 -4.615 -3.517 1.00 90.25 91 ASN A O 1
ATOM 700 N N . CYS A 1 92 ? -0.186 -4.163 -1.907 1.00 92.25 92 CYS A N 1
ATOM 701 C CA . CYS A 1 92 ? -0.681 -2.965 -2.583 1.00 92.25 92 CYS A CA 1
ATOM 702 C C . CYS A 1 92 ? 0.267 -1.783 -2.367 1.00 92.25 92 CYS A C 1
ATOM 704 O O . CYS A 1 92 ? 0.697 -1.534 -1.245 1.00 92.25 92 CYS A O 1
ATOM 706 N N . LEU A 1 93 ? 0.541 -1.008 -3.415 1.00 91.06 93 LEU A N 1
ATOM 707 C CA . LEU A 1 93 ? 1.322 0.225 -3.339 1.00 91.06 93 LEU A CA 1
ATOM 708 C C . LEU A 1 93 ? 0.455 1.414 -3.749 1.00 91.06 93 LEU A C 1
ATOM 710 O O . LEU A 1 93 ? 0.117 1.583 -4.922 1.00 91.06 93 LEU A O 1
ATOM 714 N N . ILE A 1 94 ? 0.112 2.246 -2.771 1.00 92.19 94 ILE A N 1
ATOM 715 C CA . ILE A 1 94 ? -0.707 3.442 -2.942 1.00 92.19 94 ILE A CA 1
ATOM 716 C C . ILE A 1 94 ? 0.202 4.664 -2.833 1.00 92.19 94 ILE A C 1
ATOM 718 O O . ILE A 1 94 ? 0.733 4.962 -1.763 1.00 92.19 94 ILE A O 1
ATOM 722 N N . TYR A 1 95 ? 0.406 5.358 -3.951 1.00 91.19 95 TYR A N 1
ATOM 723 C CA . TYR A 1 95 ? 1.231 6.565 -3.994 1.00 91.19 95 TYR A CA 1
ATOM 724 C C . TYR A 1 95 ? 0.529 7.774 -3.372 1.00 91.19 95 TYR A C 1
ATOM 726 O O . TYR A 1 95 ? -0.693 7.816 -3.261 1.00 91.19 95 TYR A O 1
ATOM 734 N N . ALA A 1 96 ? 1.329 8.774 -2.995 1.00 90.31 96 ALA A N 1
ATOM 735 C CA . ALA A 1 96 ? 0.859 9.957 -2.288 1.00 90.31 96 ALA A CA 1
ATOM 736 C C . ALA A 1 96 ? -0.282 10.677 -3.028 1.00 90.31 96 ALA A C 1
ATOM 738 O O . ALA A 1 96 ? -0.254 10.814 -4.254 1.00 90.31 96 ALA A O 1
ATOM 739 N N . GLY A 1 97 ? -1.273 11.149 -2.267 1.00 88.69 97 GLY A N 1
ATOM 740 C CA . GLY A 1 97 ? -2.420 11.906 -2.783 1.00 88.69 97 GLY A CA 1
ATOM 741 C C . GLY A 1 97 ? -3.549 11.070 -3.403 1.00 88.69 97 GLY A C 1
ATOM 742 O O . GLY A 1 97 ? -4.526 11.640 -3.894 1.00 88.69 97 GLY A O 1
ATOM 743 N N . VAL A 1 98 ? -3.457 9.736 -3.388 1.00 93.62 98 VAL A N 1
ATOM 744 C CA . VAL A 1 98 ? -4.539 8.862 -3.865 1.00 93.62 98 VAL A CA 1
ATOM 745 C C . VAL A 1 98 ? -5.718 8.880 -2.886 1.00 93.62 98 VAL A C 1
ATOM 747 O O . VAL A 1 98 ? -5.553 8.771 -1.672 1.00 93.62 98 VAL A O 1
ATOM 750 N N . LYS A 1 99 ? -6.935 8.979 -3.431 1.00 93.31 99 LYS A N 1
ATOM 751 C CA . LYS A 1 99 ? -8.187 8.933 -2.668 1.00 93.31 99 LYS A CA 1
ATOM 752 C C . LYS A 1 99 ? -8.994 7.710 -3.082 1.00 93.31 99 LYS A C 1
ATOM 754 O O . LYS A 1 99 ? -9.454 7.621 -4.217 1.00 93.31 99 LYS A O 1
ATOM 759 N N . VAL A 1 100 ? -9.153 6.780 -2.153 1.00 93.56 100 VAL A N 1
ATOM 760 C CA . VAL A 1 100 ? -9.994 5.591 -2.268 1.00 93.56 100 VAL A CA 1
ATOM 761 C C . VAL A 1 100 ? -11.298 5.882 -1.532 1.00 93.56 100 VAL A C 1
ATOM 763 O O . VAL A 1 100 ? -11.285 6.216 -0.350 1.00 93.56 100 VAL A O 1
ATOM 766 N N . TYR A 1 101 ? -12.423 5.803 -2.236 1.00 92.56 101 TYR A N 1
ATOM 767 C CA . TYR A 1 101 ? -13.746 6.068 -1.665 1.00 92.56 101 TYR A CA 1
ATOM 768 C C . TYR A 1 101 ? -14.282 4.861 -0.888 1.00 92.56 101 TYR A C 1
ATOM 770 O O . TYR A 1 101 ? -13.694 3.783 -0.910 1.00 92.56 101 TYR A O 1
ATOM 778 N N . HIS A 1 102 ? -15.407 5.051 -0.204 1.00 93.62 102 HIS A N 1
ATOM 779 C CA . HIS A 1 102 ? -16.082 4.011 0.572 1.00 93.62 102 HIS A CA 1
ATOM 780 C C . HIS A 1 102 ? -16.456 2.777 -0.273 1.00 93.62 102 HIS A C 1
ATOM 782 O O . HIS A 1 102 ? -16.747 2.893 -1.467 1.00 93.62 102 HIS A O 1
ATOM 788 N N . ASN A 1 103 ? -16.482 1.602 0.359 1.00 94.31 103 ASN A N 1
ATOM 789 C CA . ASN A 1 103 ? -16.833 0.305 -0.235 1.00 94.31 103 ASN A CA 1
ATOM 790 C C . ASN A 1 103 ? -15.956 -0.098 -1.436 1.00 94.31 103 ASN A C 1
ATOM 792 O O . ASN A 1 103 ? -16.402 -0.834 -2.322 1.00 94.31 103 ASN A O 1
ATOM 796 N N . THR A 1 104 ? -14.705 0.366 -1.487 1.00 94.88 104 THR A N 1
ATOM 797 C CA . THR A 1 104 ? -13.795 0.014 -2.583 1.00 94.88 104 THR A CA 1
ATOM 798 C C . THR A 1 104 ? -13.036 -1.270 -2.267 1.00 94.88 104 THR A C 1
ATOM 800 O O . THR A 1 104 ? -12.489 -1.430 -1.179 1.00 94.88 104 THR A O 1
ATOM 803 N N . GLN A 1 105 ? -12.941 -2.173 -3.242 1.00 94.50 105 GLN A N 1
ATOM 804 C CA . GLN A 1 105 ? -12.124 -3.381 -3.138 1.00 94.50 105 GLN A CA 1
ATOM 805 C C . GLN A 1 105 ? -10.945 -3.302 -4.107 1.00 94.50 105 GLN A C 1
ATOM 807 O O . GLN A 1 105 ? -11.122 -3.202 -5.320 1.00 94.50 105 GLN A O 1
ATOM 812 N N . ILE A 1 106 ? -9.737 -3.352 -3.556 1.00 93.88 106 ILE A N 1
ATOM 813 C CA . ILE A 1 106 ? -8.469 -3.388 -4.276 1.00 93.88 106 ILE A CA 1
ATOM 814 C C . ILE A 1 106 ? -7.891 -4.794 -4.097 1.00 93.88 106 ILE A C 1
ATOM 816 O O . ILE A 1 106 ? -7.752 -5.275 -2.974 1.00 93.88 106 ILE A O 1
ATOM 820 N N . GLY A 1 107 ? -7.581 -5.460 -5.210 1.00 93.75 107 GLY A N 1
ATOM 821 C CA . GLY A 1 107 ? -7.004 -6.807 -5.217 1.00 93.75 107 GLY A CA 1
ATOM 822 C C . GLY A 1 107 ? -5.549 -6.859 -4.737 1.00 93.75 107 GLY A C 1
ATOM 823 O O . GLY A 1 107 ? -5.018 -5.893 -4.205 1.00 93.75 107 GLY A O 1
ATOM 824 N N . ASN A 1 108 ? -4.883 -7.993 -4.949 1.00 94.50 108 ASN A N 1
ATOM 825 C CA . ASN A 1 108 ? -3.484 -8.187 -4.548 1.00 94.50 108 ASN A CA 1
ATOM 826 C C . ASN A 1 108 ? -2.507 -7.639 -5.603 1.00 94.50 108 ASN A C 1
ATOM 828 O O . ASN A 1 108 ? -2.790 -7.704 -6.800 1.00 94.50 108 ASN A O 1
ATOM 832 N N . ASN A 1 109 ? -1.329 -7.180 -5.166 1.00 91.25 109 ASN A N 1
ATOM 833 C CA . ASN A 1 109 ? -0.248 -6.645 -6.008 1.00 91.25 109 ASN A CA 1
ATOM 834 C C . ASN A 1 109 ? -0.675 -5.456 -6.889 1.00 91.25 109 ASN A C 1
ATOM 836 O O . ASN A 1 109 ? -0.215 -5.304 -8.023 1.00 91.25 109 ASN A O 1
ATOM 840 N N . VAL A 1 110 ? -1.578 -4.613 -6.384 1.00 92.12 110 VAL A N 1
ATOM 841 C CA . VAL A 1 110 ? -2.063 -3.439 -7.116 1.00 92.12 110 VAL A CA 1
ATOM 842 C C . VAL A 1 110 ? -1.175 -2.234 -6.835 1.00 92.12 110 VAL A C 1
ATOM 844 O O . VAL A 1 110 ? -0.887 -1.912 -5.686 1.00 92.12 110 VAL A O 1
ATOM 847 N N . ILE A 1 111 ? -0.792 -1.520 -7.893 1.00 90.50 111 ILE A N 1
ATOM 848 C CA . ILE A 1 111 ? -0.044 -0.267 -7.796 1.00 90.50 111 ILE A CA 1
ATOM 849 C C . ILE A 1 111 ? -0.935 0.871 -8.291 1.00 90.50 111 ILE A C 1
ATOM 851 O O . ILE A 1 111 ? -1.232 0.957 -9.483 1.00 90.50 111 ILE A O 1
ATOM 855 N N . ILE A 1 112 ? -1.330 1.770 -7.387 1.00 90.00 112 ILE A N 1
ATOM 856 C CA . ILE A 1 112 ? -2.093 2.974 -7.728 1.00 90.00 112 ILE A CA 1
ATOM 857 C C . ILE A 1 112 ? -1.153 4.170 -7.666 1.00 90.00 112 ILE A C 1
ATOM 859 O O . ILE A 1 112 ? -0.748 4.615 -6.592 1.00 90.00 112 ILE A O 1
ATOM 863 N N . ARG A 1 113 ? -0.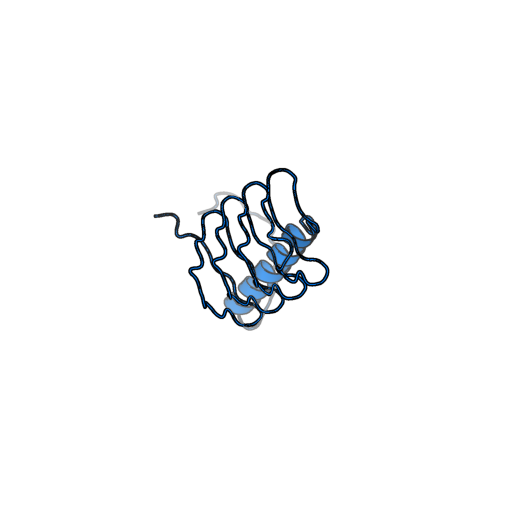802 4.689 -8.843 1.00 86.31 113 ARG A N 1
ATOM 864 C CA . ARG A 1 113 ? 0.005 5.902 -8.989 1.00 86.31 113 ARG A CA 1
ATOM 865 C C . ARG A 1 113 ? -0.897 7.118 -9.127 1.00 86.31 113 ARG A C 1
ATOM 867 O O . ARG A 1 113 ? -1.855 7.092 -9.895 1.00 86.31 113 ARG A O 1
ATOM 874 N N . HIS A 1 114 ? -0.543 8.200 -8.442 1.00 80.19 114 HIS A N 1
ATOM 875 C CA . HIS A 1 114 ? -1.072 9.509 -8.802 1.00 80.19 114 HIS A CA 1
ATOM 876 C C . HIS A 1 114 ? -0.519 9.899 -10.180 1.00 80.19 114 HIS A C 1
ATOM 878 O O . HIS A 1 114 ? 0.642 9.625 -10.503 1.00 80.19 114 HIS A O 1
ATOM 884 N N . LYS A 1 115 ? -1.363 10.518 -11.003 1.00 59.69 115 LYS A N 1
ATOM 885 C CA . LYS A 1 115 ? -0.948 11.051 -12.295 1.00 59.69 115 LYS A CA 1
ATOM 886 C C . LYS A 1 115 ? -0.307 12.422 -12.073 1.00 59.69 115 LYS A C 1
ATOM 888 O O . LYS A 1 115 ? -1.018 13.376 -11.774 1.00 59.69 115 LYS A O 1
ATOM 893 N N . LEU A 1 116 ? 1.011 12.510 -12.243 1.00 53.88 116 LEU A N 1
ATOM 894 C CA . LEU A 1 116 ? 1.642 13.781 -12.595 1.00 53.88 116 LEU A CA 1
ATOM 895 C C . LEU A 1 116 ? 1.250 14.081 -14.045 1.00 53.88 116 LEU A C 1
ATOM 897 O O . LEU A 1 116 ? 1.496 13.232 -14.895 1.00 53.88 116 LEU A O 1
ATOM 901 N N . PHE A 1 117 ? 0.574 15.219 -14.236 1.00 48.53 117 PHE A N 1
ATOM 902 C CA . PHE A 1 117 ? 0.150 15.878 -15.484 1.00 48.53 117 PHE A CA 1
ATOM 903 C C . PHE A 1 117 ? 0.327 15.086 -16.793 1.00 48.53 117 PHE A C 1
ATOM 905 O O . PHE A 1 117 ? 1.478 14.915 -17.247 1.00 48.53 117 PHE A O 1
#

Solvent-accessible surface area (backbone atoms only — not comparable to full-atom values): 6346 Å² total; per-residue (Å²): 130,86,92,68,94,75,88,76,88,82,83,92,66,96,51,68,65,64,53,47,51,54,50,50,51,53,47,50,50,60,62,50,61,79,61,74,66,58,47,74,38,75,73,39,46,71,35,90,63,35,45,75,42,54,68,27,20,37,28,40,48,18,38,40,31,48,53,20,38,38,26,38,48,18,36,38,30,36,52,20,37,40,26,37,56,16,35,40,24,36,46,21,38,38,34,51,63,37,75,45,56,62,68,37,79,44,60,63,67,39,74,49,73,58,82,79,131

Mean predicted aligned error: 8.65 Å

Foldseek 3Di:
DDPDDDDDDDDDDPDPVVVVVVVVVVVCCVVCVVVLAFDAEPQEAADPQEAAEASEAHEHQEYHDHNEYAEALEYAYHCEYAEAVEYAYYNEYHDHNHYHYHPHYHYYNHYDDDDDD